Protein AF-A0A6N7MFM4-F1 (afdb_monomer_lite)

Secondary structure (DSSP, 8-state):
-----HHHHHHHHHHHSGGGHHHHHHHHHS-SS-HHHHHHHTHHHHHHHHHHHHHTTHHHHHHHHHHHHHHHHHIIIIIHHHHHHHHHHTHHHHHHHHHHHHHHHHHPPPPPPPSTT-GGGHHHHHHHHHHHHHHHH-

Radius of gyration: 25.9 Å; chains: 1; bounding box: 67×37×61 Å

Foldseek 3Di:
DDDDDPVVVVVVCVVCVVVCVVVVVCCVVPPPDDPVVVVVVCVVVVVVVVVVCVVVVVPVVVCVVCDDVNVVVCCVVPVVVVPVVVVVVCPVVVCVVCVLLVVLVVPDDFPDDDPPPPPCNVSRVVSSCVSVVVSVPD

Sequence (138 aa):
MIVKSAAKIAAKWARVTPERITDYEEGVRNPSKDWEKETAEAEGRYEAGIKLAMLRKAFGKGVRSVGTAKQKAASIIKGIPRWPEGVRGAEADMRAGMEPVVSVLESLTLPERFPTGDPRNIKRVEAIQQALHKMKTG

Structure (mmCIF, N/CA/C/O backbone):
data_AF-A0A6N7MFM4-F1
#
_entry.id   AF-A0A6N7MFM4-F1
#
loop_
_atom_site.group_PDB
_atom_site.id
_atom_site.type_symbol
_atom_site.label_atom_id
_atom_site.label_alt_id
_atom_site.label_comp_id
_atom_site.label_asym_id
_atom_site.label_entity_id
_atom_site.label_seq_id
_atom_site.pdbx_PDB_ins_code
_atom_site.Cartn_x
_atom_site.Cartn_y
_atom_site.Cartn_z
_atom_site.occupancy
_atom_site.B_iso_or_equiv
_atom_site.auth_seq_id
_atom_site.auth_comp_id
_atom_site.auth_asym_id
_atom_site.auth_atom_id
_atom_site.pdbx_PDB_model_num
ATOM 1 N N . MET A 1 1 ? 28.273 2.791 -34.167 1.00 65.06 1 MET A N 1
ATOM 2 C CA . MET A 1 1 ? 27.272 1.881 -33.564 1.00 65.06 1 MET A CA 1
ATOM 3 C C . MET A 1 1 ? 25.895 2.256 -34.095 1.00 65.06 1 MET A C 1
ATOM 5 O O . MET A 1 1 ? 25.485 3.392 -33.902 1.00 65.06 1 MET A O 1
ATOM 9 N N . ILE A 1 2 ? 25.209 1.355 -34.803 1.00 78.12 2 ILE A N 1
ATOM 10 C CA . ILE A 1 2 ? 23.859 1.610 -35.336 1.00 78.12 2 ILE A CA 1
ATOM 11 C C . ILE A 1 2 ? 22.842 1.092 -34.315 1.00 78.12 2 ILE A C 1
ATOM 13 O O . ILE A 1 2 ? 22.802 -0.104 -34.039 1.00 78.12 2 ILE A O 1
ATOM 17 N N . VAL A 1 3 ? 22.026 1.983 -33.749 1.00 86.88 3 VAL A N 1
ATOM 18 C CA . VAL A 1 3 ? 20.984 1.645 -32.765 1.00 86.88 3 VAL A CA 1
ATOM 19 C C . VAL A 1 3 ? 19.614 1.933 -33.375 1.00 86.88 3 VAL A C 1
ATOM 21 O O . VAL A 1 3 ? 19.417 2.950 -34.038 1.00 86.88 3 VAL A O 1
ATOM 24 N N . LYS A 1 4 ? 18.653 1.023 -33.179 1.00 91.19 4 LYS A N 1
ATOM 25 C CA . LYS A 1 4 ? 17.265 1.224 -33.627 1.00 91.19 4 LYS A CA 1
ATOM 26 C C . LYS A 1 4 ? 16.647 2.431 -32.911 1.00 91.19 4 LYS A C 1
ATOM 28 O O . LYS A 1 4 ? 16.993 2.720 -31.771 1.00 91.19 4 LYS A O 1
ATOM 33 N N . SER A 1 5 ? 15.683 3.098 -33.549 1.00 95.75 5 SER A N 1
ATOM 34 C CA . SER A 1 5 ? 14.961 4.197 -32.899 1.00 95.75 5 SER A CA 1
ATOM 35 C C . SER A 1 5 ? 14.200 3.719 -31.658 1.00 95.75 5 SER A C 1
ATOM 37 O O . SER A 1 5 ? 13.735 2.575 -31.602 1.00 95.75 5 SER A O 1
ATOM 39 N N . ALA A 1 6 ? 14.005 4.620 -30.693 1.00 95.50 6 ALA A N 1
ATOM 40 C CA . ALA A 1 6 ? 13.230 4.345 -29.483 1.00 95.50 6 ALA A CA 1
ATOM 41 C C . ALA A 1 6 ? 11.823 3.808 -29.805 1.00 95.50 6 ALA A C 1
ATOM 43 O O . ALA A 1 6 ? 11.375 2.850 -29.183 1.00 95.50 6 ALA A O 1
ATOM 44 N N . ALA A 1 7 ? 11.169 4.345 -30.842 1.00 95.94 7 ALA A N 1
ATOM 45 C CA . ALA A 1 7 ? 9.867 3.866 -31.306 1.00 95.94 7 ALA A CA 1
ATOM 46 C C . ALA A 1 7 ? 9.908 2.399 -31.775 1.00 95.94 7 ALA A C 1
ATOM 48 O O . ALA A 1 7 ? 9.051 1.605 -31.393 1.00 95.94 7 ALA A O 1
ATOM 49 N N . LYS A 1 8 ? 10.933 2.002 -32.549 1.00 96.31 8 LYS A N 1
ATOM 50 C CA . LYS A 1 8 ? 11.097 0.607 -32.999 1.00 96.31 8 LYS A CA 1
ATOM 51 C C . LYS A 1 8 ? 11.396 -0.341 -31.834 1.00 96.31 8 LYS A C 1
ATOM 53 O O . LYS A 1 8 ? 10.943 -1.484 -31.850 1.00 96.31 8 LYS A O 1
ATOM 58 N N . ILE A 1 9 ? 12.147 0.119 -30.834 1.00 96.50 9 ILE A N 1
ATOM 59 C CA . ILE A 1 9 ? 12.424 -0.653 -29.615 1.00 96.50 9 ILE A CA 1
ATOM 60 C C . ILE A 1 9 ? 11.137 -0.834 -28.798 1.00 96.50 9 ILE A C 1
ATOM 62 O O . ILE A 1 9 ? 10.803 -1.965 -28.450 1.00 96.50 9 ILE A O 1
ATOM 66 N N . ALA A 1 10 ? 10.381 0.244 -28.569 1.00 95.81 10 ALA A N 1
ATOM 67 C CA . ALA A 1 10 ? 9.122 0.216 -27.828 1.00 95.81 10 ALA A CA 1
ATOM 68 C C . ALA A 1 10 ? 8.072 -0.683 -28.497 1.00 95.81 10 ALA A C 1
ATOM 70 O O . ALA A 1 10 ? 7.449 -1.495 -27.820 1.00 95.81 10 ALA A O 1
ATOM 71 N N . ALA A 1 11 ? 7.927 -0.604 -29.826 1.00 96.19 11 ALA A N 1
ATOM 72 C CA . ALA A 1 11 ? 7.001 -1.451 -30.578 1.00 96.19 11 ALA A CA 1
ATOM 73 C C . ALA A 1 11 ? 7.358 -2.942 -30.473 1.00 96.19 11 ALA A C 1
ATOM 75 O O . ALA A 1 11 ? 6.478 -3.779 -30.280 1.00 96.19 11 ALA A O 1
ATOM 76 N N . LYS A 1 12 ? 8.654 -3.289 -30.556 1.00 95.88 12 LYS A N 1
ATOM 77 C CA . LYS A 1 12 ? 9.100 -4.673 -30.335 1.00 95.88 12 LYS A CA 1
ATOM 78 C C . LYS A 1 12 ? 8.773 -5.122 -28.912 1.00 95.88 12 LYS A C 1
ATOM 80 O O . LYS A 1 12 ? 8.205 -6.194 -28.753 1.00 95.88 12 LYS A O 1
ATOM 85 N N . TRP A 1 13 ? 9.133 -4.324 -27.907 1.00 95.50 13 TRP A N 1
ATOM 86 C CA . TRP A 1 13 ? 8.915 -4.646 -26.49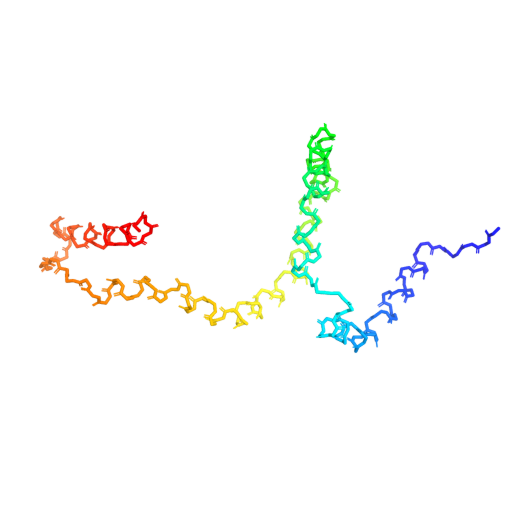5 1.00 95.50 13 TRP A CA 1
ATOM 87 C C . TRP A 1 13 ? 7.431 -4.874 -26.181 1.00 95.50 13 TRP A C 1
ATOM 89 O O . TRP A 1 13 ? 7.074 -5.926 -25.661 1.00 95.50 13 TRP A O 1
ATOM 99 N N . ALA A 1 14 ? 6.561 -3.952 -26.602 1.00 95.12 14 ALA A N 1
ATOM 100 C CA . ALA A 1 14 ? 5.121 -4.053 -26.378 1.00 95.12 14 ALA A CA 1
ATOM 101 C C . ALA A 1 14 ? 4.502 -5.313 -27.004 1.00 95.12 14 ALA A C 1
ATOM 103 O O . ALA A 1 14 ? 3.555 -5.858 -26.448 1.00 95.12 14 ALA A O 1
ATOM 104 N N . ARG A 1 15 ? 5.045 -5.788 -28.135 1.00 96.31 15 ARG A N 1
ATOM 105 C CA . ARG A 1 15 ? 4.576 -7.011 -28.794 1.00 96.31 15 ARG A CA 1
ATOM 106 C C . ARG A 1 15 ? 5.038 -8.286 -28.087 1.00 96.31 15 ARG A C 1
ATOM 108 O O . ARG A 1 15 ? 4.236 -9.186 -27.918 1.00 96.31 15 ARG A O 1
ATOM 115 N N . VAL A 1 16 ? 6.310 -8.369 -27.689 1.00 96.19 16 VAL A N 1
ATOM 116 C CA . VAL A 1 16 ? 6.914 -9.646 -27.246 1.00 96.19 16 VAL A CA 1
ATOM 117 C C . VAL A 1 16 ? 6.901 -9.868 -25.733 1.00 96.19 16 VAL A C 1
ATOM 119 O O . VAL A 1 16 ? 7.125 -10.986 -25.285 1.00 96.19 16 VAL A O 1
ATOM 122 N N . THR A 1 17 ? 6.731 -8.825 -24.918 1.00 94.94 17 THR A N 1
ATOM 123 C CA . THR A 1 17 ? 6.741 -8.972 -23.452 1.00 94.94 17 THR A CA 1
ATOM 124 C C . THR A 1 17 ? 5.476 -9.638 -22.897 1.00 94.94 17 THR A C 1
ATOM 126 O O . THR A 1 17 ? 5.629 -10.469 -22.006 1.00 94.94 17 THR A O 1
ATOM 129 N N . PRO A 1 18 ? 4.256 -9.365 -23.403 1.00 94.75 18 PRO A N 1
ATOM 130 C CA . PRO A 1 18 ? 3.054 -10.063 -22.938 1.00 94.75 18 PRO A CA 1
ATOM 131 C C . PRO A 1 18 ? 3.089 -11.583 -23.156 1.00 94.75 18 PRO A C 1
ATOM 133 O O . PRO A 1 18 ? 2.539 -12.323 -22.351 1.00 94.75 18 PRO A O 1
ATOM 136 N N . GLU A 1 19 ? 3.785 -12.053 -24.197 1.00 95.94 19 GLU A N 1
ATOM 137 C CA . GLU A 1 19 ? 3.968 -13.485 -24.497 1.00 95.94 19 GLU A CA 1
ATOM 138 C C . GLU A 1 19 ? 4.773 -14.229 -23.409 1.00 95.94 19 GLU A C 1
ATOM 140 O O . GLU A 1 19 ? 4.798 -15.454 -23.390 1.00 95.94 19 GLU A O 1
ATOM 145 N N . ARG A 1 20 ? 5.410 -13.504 -22.479 1.00 95.94 20 ARG A N 1
ATOM 146 C CA . ARG A 1 20 ? 6.241 -14.046 -21.389 1.00 95.94 20 ARG A CA 1
ATOM 147 C C . ARG A 1 20 ? 5.512 -14.094 -20.046 1.00 95.94 20 ARG A C 1
ATOM 149 O O . ARG A 1 20 ? 6.141 -14.000 -18.995 1.00 95.94 20 ARG A O 1
ATOM 156 N N . ILE A 1 21 ? 4.181 -14.172 -20.064 1.00 95.50 21 ILE A N 1
ATOM 157 C CA . ILE A 1 21 ? 3.378 -14.176 -18.834 1.00 95.50 21 ILE A CA 1
ATOM 158 C C . ILE A 1 21 ? 3.727 -15.357 -17.918 1.00 95.50 21 ILE A C 1
ATOM 160 O O . ILE A 1 21 ? 3.759 -15.184 -16.706 1.00 95.50 21 ILE A O 1
ATOM 164 N N . THR A 1 22 ? 4.078 -16.513 -18.490 1.00 96.12 22 THR A N 1
ATOM 165 C CA . THR A 1 22 ? 4.515 -17.694 -17.735 1.00 96.12 22 THR A CA 1
ATOM 166 C C . THR A 1 22 ? 5.819 -17.440 -16.981 1.00 96.12 22 THR A C 1
ATOM 168 O O . THR A 1 22 ? 5.887 -17.726 -15.792 1.00 96.12 22 THR A O 1
ATOM 171 N N . ASP A 1 23 ? 6.821 -16.824 -17.621 1.00 95.88 23 ASP A N 1
ATOM 172 C CA . ASP A 1 23 ? 8.082 -16.462 -16.951 1.00 95.88 23 ASP A CA 1
ATOM 173 C C . ASP A 1 23 ? 7.844 -15.450 -15.818 1.00 95.88 23 ASP A C 1
ATOM 175 O O . ASP A 1 23 ? 8.481 -15.508 -14.766 1.00 95.88 23 ASP A O 1
ATOM 179 N N . TYR A 1 24 ? 6.926 -14.500 -16.036 1.00 94.69 24 TYR A N 1
ATOM 180 C CA . TYR A 1 24 ? 6.533 -13.530 -15.016 1.00 94.69 24 TYR A CA 1
ATOM 181 C C . TYR A 1 24 ? 5.867 -14.211 -13.815 1.00 94.69 24 TYR A C 1
ATOM 183 O O . TYR A 1 24 ? 6.240 -13.928 -12.679 1.00 94.69 24 TYR A O 1
ATOM 191 N N . GLU A 1 25 ? 4.903 -15.101 -14.058 1.00 96.06 25 GLU A N 1
ATOM 192 C CA . GLU A 1 25 ? 4.211 -15.838 -13.002 1.00 96.06 25 GLU A CA 1
ATOM 193 C C . GLU A 1 25 ? 5.178 -16.723 -12.208 1.00 96.06 25 GLU A C 1
ATOM 195 O O . GLU A 1 25 ? 5.163 -16.679 -10.978 1.00 96.06 25 GLU A O 1
ATOM 200 N N . GLU A 1 26 ? 6.059 -17.455 -12.892 1.00 96.12 26 GLU A N 1
ATOM 201 C CA . GLU A 1 26 ? 7.069 -18.308 -12.262 1.00 96.12 26 GLU A CA 1
ATOM 202 C C . GLU A 1 26 ? 7.991 -17.498 -11.344 1.00 96.12 26 GLU A C 1
ATOM 204 O O . GLU A 1 26 ? 8.196 -17.860 -10.187 1.00 96.12 26 GLU A O 1
ATOM 209 N N . GLY A 1 27 ? 8.480 -16.345 -11.809 1.00 94.50 27 GLY A N 1
ATOM 210 C CA . GLY A 1 27 ? 9.330 -15.472 -10.999 1.00 94.50 27 GLY A CA 1
ATOM 211 C C . GLY A 1 27 ? 8.625 -14.860 -9.781 1.00 94.50 27 GLY A C 1
ATOM 212 O O . GLY A 1 27 ? 9.287 -14.556 -8.791 1.00 94.50 27 GLY A O 1
ATOM 213 N N . VAL A 1 28 ? 7.301 -14.672 -9.836 1.00 95.38 28 VAL A N 1
ATOM 214 C CA . VAL A 1 28 ? 6.501 -14.192 -8.695 1.00 95.38 28 VAL A CA 1
ATOM 215 C C . VAL A 1 28 ? 6.227 -15.317 -7.697 1.00 95.38 28 VAL A C 1
ATOM 217 O O . VAL A 1 28 ? 6.290 -15.080 -6.494 1.00 95.38 28 VAL A O 1
ATOM 220 N N . ARG A 1 29 ? 5.919 -16.528 -8.176 1.00 95.38 29 ARG A N 1
ATOM 221 C CA . ARG A 1 29 ? 5.613 -17.683 -7.318 1.00 95.38 29 ARG A CA 1
ATOM 222 C C . ARG A 1 29 ? 6.859 -18.273 -6.660 1.00 95.38 29 ARG A C 1
ATOM 224 O O . ARG A 1 29 ? 6.780 -18.694 -5.512 1.00 95.38 29 ARG A O 1
ATOM 231 N N . ASN A 1 30 ? 7.985 -18.275 -7.371 1.00 95.25 30 ASN A N 1
ATOM 232 C CA . ASN A 1 30 ? 9.241 -18.893 -6.951 1.00 95.25 30 ASN A CA 1
ATOM 233 C C . ASN A 1 30 ? 10.392 -17.872 -7.007 1.00 95.25 30 ASN A C 1
ATOM 235 O O . ASN A 1 30 ? 11.318 -18.012 -7.815 1.00 95.25 30 ASN A O 1
ATOM 239 N N . PRO A 1 31 ? 10.349 -16.803 -6.189 1.00 94.62 31 PRO A N 1
ATOM 240 C CA . PRO A 1 31 ? 11.361 -15.764 -6.256 1.00 94.62 31 PRO A CA 1
ATOM 241 C C . PRO A 1 31 ? 12.717 -16.300 -5.773 1.00 94.62 31 PRO A C 1
ATOM 243 O O . PRO A 1 31 ? 12.813 -17.007 -4.772 1.00 94.62 31 PRO A O 1
ATOM 246 N N . SER A 1 32 ? 13.800 -15.925 -6.459 1.00 95.06 32 SER A N 1
ATOM 247 C CA . SER A 1 32 ? 15.166 -16.335 -6.085 1.00 95.06 32 SER A CA 1
ATOM 248 C C . SER A 1 32 ? 15.650 -15.729 -4.765 1.00 95.06 32 SER A C 1
ATOM 250 O O . SER A 1 32 ? 16.634 -16.192 -4.187 1.00 95.06 32 SER A O 1
ATOM 252 N N . LYS A 1 33 ? 14.971 -14.678 -4.304 1.00 95.62 33 LYS A N 1
ATOM 253 C CA . LYS A 1 33 ? 15.185 -14.018 -3.024 1.00 95.62 33 LYS A CA 1
ATOM 254 C C . LYS A 1 33 ? 13.840 -13.691 -2.399 1.00 95.62 33 LYS A C 1
ATOM 256 O O . LYS A 1 33 ? 12.939 -13.234 -3.099 1.00 95.62 33 LYS A O 1
ATOM 261 N N . ASP A 1 34 ? 13.738 -13.878 -1.092 1.00 94.94 34 ASP A N 1
ATOM 262 C CA . ASP A 1 34 ? 12.537 -13.514 -0.353 1.00 94.94 34 ASP A CA 1
ATOM 263 C C . ASP A 1 34 ? 12.320 -11.993 -0.376 1.00 94.94 34 ASP A C 1
ATOM 265 O O . ASP A 1 34 ? 13.230 -11.213 -0.085 1.00 94.94 34 ASP A O 1
ATOM 269 N N . TRP A 1 35 ? 11.116 -11.568 -0.760 1.00 95.00 35 TRP A N 1
ATOM 270 C CA . TRP A 1 35 ? 10.818 -10.148 -0.925 1.00 95.00 35 TRP A CA 1
ATOM 271 C C . TRP A 1 35 ? 10.801 -9.404 0.412 1.00 95.00 35 TRP A C 1
ATOM 273 O O . TRP A 1 35 ? 11.345 -8.300 0.488 1.00 95.00 35 TRP A O 1
ATOM 283 N N . GLU A 1 36 ? 10.191 -9.985 1.446 1.00 96.38 36 GLU A N 1
ATOM 284 C CA . GLU A 1 36 ? 10.030 -9.340 2.750 1.00 96.38 36 GLU A CA 1
ATOM 285 C C . GLU A 1 36 ? 11.396 -9.086 3.389 1.00 96.38 36 GLU A C 1
ATOM 287 O O . GLU A 1 36 ? 11.731 -7.944 3.712 1.00 96.38 36 GLU A O 1
ATOM 292 N N . LYS A 1 37 ? 12.227 -10.128 3.466 1.00 97.62 37 LYS A N 1
ATOM 293 C CA . LYS A 1 37 ? 13.580 -10.070 4.014 1.00 97.62 37 LYS A CA 1
ATOM 294 C C . LYS A 1 37 ? 1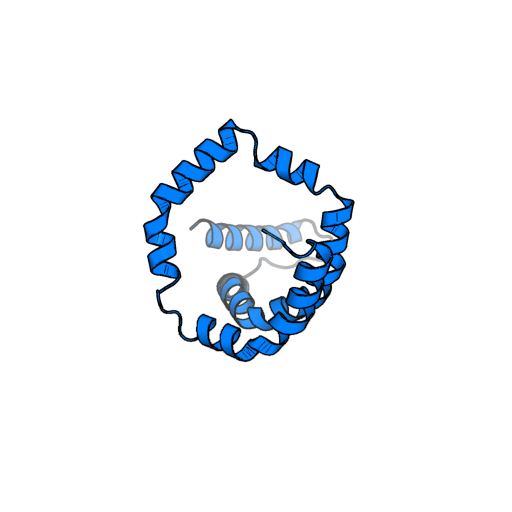4.445 -9.032 3.307 1.00 97.62 37 LYS A C 1
ATOM 296 O O . LYS A 1 37 ? 15.006 -8.154 3.957 1.00 97.62 37 LYS A O 1
ATOM 301 N N . GLU A 1 38 ? 14.563 -9.105 1.981 1.00 97.44 38 GLU A N 1
ATOM 302 C CA . GLU A 1 38 ? 15.444 -8.195 1.234 1.00 97.44 38 GLU A CA 1
ATOM 303 C C . GLU A 1 38 ? 14.951 -6.743 1.303 1.00 97.44 38 GLU A C 1
ATOM 305 O O . GLU A 1 38 ? 15.760 -5.809 1.306 1.00 97.44 38 GLU A O 1
ATOM 310 N N . THR A 1 39 ? 13.629 -6.539 1.358 1.00 96.62 39 THR A N 1
ATOM 311 C CA . THR A 1 39 ? 13.029 -5.206 1.507 1.00 96.62 39 THR A CA 1
ATOM 312 C C . THR A 1 39 ? 13.306 -4.636 2.895 1.00 96.62 39 THR A C 1
ATOM 314 O O . THR A 1 39 ? 13.723 -3.481 2.992 1.00 96.62 39 THR A O 1
ATOM 317 N N . ALA A 1 40 ? 13.153 -5.440 3.950 1.00 97.69 40 ALA A N 1
ATOM 318 C CA . ALA A 1 40 ? 13.471 -5.047 5.320 1.00 97.69 40 ALA A CA 1
ATOM 319 C C . ALA A 1 40 ? 14.966 -4.712 5.480 1.00 97.69 40 ALA A C 1
ATOM 321 O O . ALA A 1 40 ? 15.323 -3.645 5.974 1.00 97.69 40 ALA A O 1
ATOM 322 N N . GLU A 1 41 ? 15.863 -5.549 4.953 1.00 97.88 41 GLU A N 1
ATOM 323 C CA . GLU A 1 41 ? 17.313 -5.295 4.962 1.00 97.88 41 GLU A CA 1
ATOM 324 C C . GLU A 1 41 ? 17.715 -4.028 4.177 1.00 97.88 41 GLU A C 1
ATOM 326 O O . GLU A 1 41 ? 18.806 -3.477 4.362 1.00 97.88 41 GLU A O 1
ATOM 331 N N . ALA A 1 42 ? 16.857 -3.543 3.275 1.00 97.38 42 ALA A N 1
ATOM 332 C CA . ALA A 1 42 ? 17.103 -2.336 2.497 1.00 97.38 42 ALA A CA 1
ATOM 333 C C . ALA A 1 42 ? 16.710 -1.031 3.212 1.00 97.38 42 ALA A C 1
ATOM 335 O O . ALA A 1 42 ? 16.962 0.036 2.641 1.00 97.38 42 ALA A O 1
ATOM 336 N N . GLU A 1 43 ? 16.154 -1.079 4.426 1.00 98.06 43 GLU A N 1
ATOM 337 C CA . GLU A 1 43 ? 15.607 0.085 5.138 1.00 98.06 43 GLU A CA 1
ATOM 338 C C . GLU A 1 43 ? 16.593 1.263 5.210 1.00 98.06 43 GLU A C 1
ATOM 340 O O . GLU A 1 43 ? 16.286 2.365 4.751 1.00 98.06 43 GLU A O 1
ATOM 345 N N . GLY A 1 44 ? 17.840 1.026 5.633 1.00 97.94 44 GLY A N 1
ATOM 346 C CA . GLY A 1 44 ? 18.849 2.091 5.709 1.00 97.94 44 GLY A CA 1
ATOM 347 C C . GLY A 1 44 ? 19.163 2.749 4.353 1.00 97.94 44 GLY A C 1
ATOM 348 O O . GLY A 1 44 ? 19.367 3.964 4.263 1.00 97.94 44 GLY A O 1
ATOM 349 N N . ARG A 1 45 ? 19.153 1.972 3.258 1.00 97.75 45 ARG A N 1
ATOM 350 C CA . ARG A 1 45 ? 19.350 2.506 1.895 1.00 97.75 45 ARG A CA 1
ATOM 351 C C . ARG A 1 45 ? 18.128 3.295 1.425 1.00 97.75 45 ARG A C 1
ATOM 353 O O . ARG A 1 45 ? 18.284 4.323 0.762 1.00 97.75 45 ARG A O 1
ATOM 360 N N . TYR A 1 46 ? 16.929 2.830 1.773 1.00 97.38 46 TYR A N 1
ATOM 361 C CA . TYR A 1 46 ? 15.679 3.529 1.499 1.00 97.38 46 TYR A CA 1
ATOM 362 C C . TYR A 1 46 ? 15.656 4.901 2.186 1.00 97.38 46 TYR A C 1
ATOM 364 O O . TYR A 1 46 ? 15.457 5.918 1.514 1.00 97.38 46 TYR A O 1
ATOM 372 N N . GLU A 1 47 ? 15.967 4.963 3.482 1.00 98.12 47 GLU A N 1
ATOM 373 C CA . GLU A 1 47 ? 16.009 6.217 4.240 1.00 98.12 47 GLU A CA 1
ATOM 374 C C . GLU A 1 47 ? 16.979 7.242 3.644 1.00 98.12 47 GLU A C 1
ATOM 376 O O . GLU A 1 47 ? 16.630 8.413 3.451 1.00 98.12 47 GLU A O 1
ATOM 381 N N . ALA A 1 48 ? 18.204 6.811 3.330 1.00 97.88 48 ALA A N 1
ATOM 382 C CA . ALA A 1 48 ? 19.208 7.672 2.714 1.00 97.88 48 ALA A CA 1
ATOM 383 C C . ALA A 1 48 ? 18.712 8.234 1.370 1.00 97.88 48 ALA A C 1
ATOM 385 O O . ALA A 1 48 ? 18.831 9.436 1.103 1.00 97.88 48 ALA A O 1
ATOM 386 N N . GLY A 1 49 ? 18.089 7.388 0.544 1.00 97.88 49 GLY A N 1
ATOM 387 C CA . GLY A 1 49 ? 17.498 7.788 -0.732 1.00 97.88 49 GLY A CA 1
ATOM 388 C C . GLY A 1 49 ? 16.375 8.818 -0.580 1.00 97.88 49 GLY A C 1
ATOM 389 O O . GLY A 1 49 ? 16.340 9.805 -1.325 1.00 97.88 49 GLY A O 1
ATOM 390 N N . ILE A 1 50 ? 15.488 8.642 0.405 1.00 97.44 50 ILE A N 1
ATOM 391 C CA . ILE A 1 50 ? 14.400 9.588 0.690 1.00 97.44 50 ILE A CA 1
ATOM 392 C C . ILE A 1 50 ? 14.950 10.947 1.133 1.00 97.44 50 ILE A C 1
ATOM 394 O O . ILE A 1 50 ? 14.525 11.970 0.586 1.00 97.44 50 ILE A O 1
ATOM 398 N N . LYS A 1 51 ? 15.947 10.983 2.028 1.00 98.00 51 LYS A N 1
ATOM 399 C CA . LYS A 1 51 ? 16.601 12.237 2.456 1.00 98.00 51 LYS A CA 1
ATOM 400 C C . LYS A 1 51 ? 17.134 13.021 1.251 1.00 98.00 51 LYS A C 1
ATOM 402 O O . LYS A 1 51 ? 16.824 14.203 1.083 1.00 98.00 51 LYS A O 1
ATOM 407 N N . LEU A 1 52 ? 17.845 12.354 0.342 1.00 97.94 52 LEU A N 1
ATOM 408 C CA . LEU A 1 52 ? 18.350 12.977 -0.889 1.00 97.94 52 LEU A CA 1
ATOM 409 C C . LEU A 1 52 ? 17.219 13.450 -1.819 1.00 97.94 52 LEU A C 1
ATOM 411 O O . LEU A 1 52 ? 17.296 14.534 -2.408 1.00 97.94 52 LEU A O 1
ATOM 415 N N . ALA A 1 53 ? 16.147 12.665 -1.955 1.00 97.75 53 ALA A N 1
ATOM 416 C CA . ALA A 1 53 ? 14.988 13.024 -2.766 1.00 97.75 53 ALA A CA 1
ATOM 417 C C . ALA A 1 53 ? 14.269 14.276 -2.237 1.00 97.75 53 ALA A C 1
ATOM 419 O O . ALA A 1 53 ? 13.861 15.132 -3.035 1.00 97.75 53 ALA A O 1
ATOM 420 N N . MET A 1 54 ? 14.155 14.407 -0.913 1.00 97.25 54 MET A N 1
ATOM 421 C CA . MET A 1 54 ? 13.588 15.579 -0.246 1.00 97.25 54 MET A CA 1
ATOM 422 C C . MET A 1 54 ? 14.419 16.833 -0.520 1.00 97.25 54 MET A C 1
ATOM 424 O O . MET A 1 54 ? 13.852 17.845 -0.944 1.00 97.25 54 MET A O 1
ATOM 428 N N . LEU A 1 55 ? 15.746 16.753 -0.360 1.00 97.56 55 LEU A N 1
ATOM 429 C CA . LEU A 1 55 ? 16.663 17.874 -0.605 1.00 97.56 55 LEU A CA 1
ATOM 430 C C . LEU A 1 55 ? 16.504 18.435 -2.023 1.00 97.56 55 LEU A C 1
ATOM 432 O O . LEU A 1 55 ? 16.353 19.640 -2.212 1.00 97.56 55 LEU A O 1
ATOM 436 N N . ARG A 1 56 ? 16.428 17.562 -3.034 1.00 97.62 56 ARG A N 1
ATOM 437 C CA . ARG A 1 56 ? 16.274 17.987 -4.438 1.00 97.62 56 ARG A CA 1
ATOM 438 C C . ARG A 1 56 ? 14.830 18.277 -4.869 1.00 97.62 56 ARG A C 1
ATOM 440 O O . ARG A 1 56 ? 14.599 18.535 -6.059 1.00 97.62 56 ARG A O 1
ATOM 447 N N . LYS A 1 57 ? 13.863 18.217 -3.943 1.00 97.75 57 LYS A N 1
ATOM 448 C CA . LYS A 1 57 ? 12.414 18.376 -4.185 1.00 97.75 57 LYS A CA 1
ATOM 449 C C . LYS A 1 57 ? 11.888 17.444 -5.288 1.00 97.75 57 LYS A C 1
ATOM 451 O O . LYS A 1 57 ? 11.089 17.853 -6.134 1.00 97.75 57 LYS A O 1
ATOM 456 N N . ALA A 1 58 ? 12.354 16.193 -5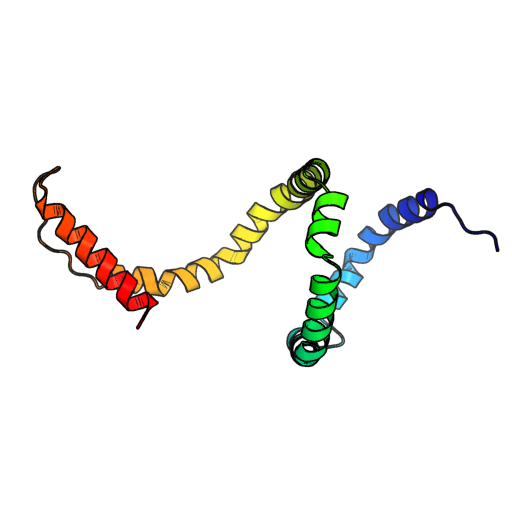.294 1.00 97.75 58 ALA A N 1
ATOM 457 C CA . ALA A 1 58 ? 12.071 15.227 -6.357 1.00 97.75 58 ALA A CA 1
ATOM 458 C C . ALA A 1 58 ? 10.569 14.958 -6.532 1.00 97.75 58 ALA A C 1
ATOM 460 O O . ALA A 1 58 ? 10.087 14.949 -7.661 1.00 97.75 58 ALA A O 1
ATOM 461 N N . PHE A 1 59 ? 9.828 14.816 -5.426 1.00 96.44 59 PHE A N 1
ATOM 462 C CA . PHE A 1 59 ? 8.390 14.533 -5.449 1.00 96.44 59 PHE A CA 1
ATOM 463 C C . PHE A 1 59 ? 7.606 15.589 -6.241 1.00 96.44 59 PHE A C 1
ATOM 465 O O . PHE A 1 59 ? 6.985 15.276 -7.254 1.00 96.44 59 PHE A O 1
ATOM 472 N N . GLY A 1 60 ? 7.706 16.863 -5.846 1.00 97.50 60 GLY A N 1
ATOM 473 C CA . GLY A 1 60 ? 6.978 17.944 -6.516 1.00 97.50 60 GLY A CA 1
ATOM 474 C C . GLY A 1 60 ? 7.385 18.125 -7.982 1.00 97.50 60 GLY A C 1
ATOM 475 O O . GLY A 1 60 ? 6.538 18.421 -8.823 1.00 97.50 60 GLY A O 1
ATOM 476 N N . LYS A 1 61 ? 8.667 17.910 -8.313 1.00 98.00 61 LYS A N 1
ATOM 477 C CA . LYS A 1 61 ? 9.146 17.920 -9.706 1.00 98.00 61 LYS A CA 1
ATOM 478 C C . LYS A 1 61 ? 8.518 16.786 -10.523 1.00 98.00 61 LYS A C 1
ATOM 480 O O . LYS A 1 61 ? 8.040 17.040 -11.625 1.00 98.00 61 LYS A O 1
ATOM 485 N N . GLY A 1 62 ? 8.463 15.572 -9.974 1.00 97.06 62 GLY A N 1
ATOM 486 C CA . GLY A 1 62 ? 7.822 14.420 -10.610 1.00 97.06 62 GLY A CA 1
ATOM 487 C C . GLY A 1 62 ? 6.325 14.631 -10.840 1.00 97.06 62 GLY A C 1
ATOM 488 O O . GLY A 1 62 ? 5.847 14.426 -11.954 1.00 97.06 62 GLY A O 1
ATOM 489 N N . VAL A 1 63 ? 5.602 15.134 -9.832 1.00 97.62 63 VAL A N 1
ATOM 490 C CA . VAL A 1 63 ? 4.167 15.457 -9.948 1.00 97.62 63 VAL A CA 1
ATOM 491 C C . VAL A 1 63 ? 3.920 16.448 -11.083 1.00 97.62 63 VAL A C 1
ATOM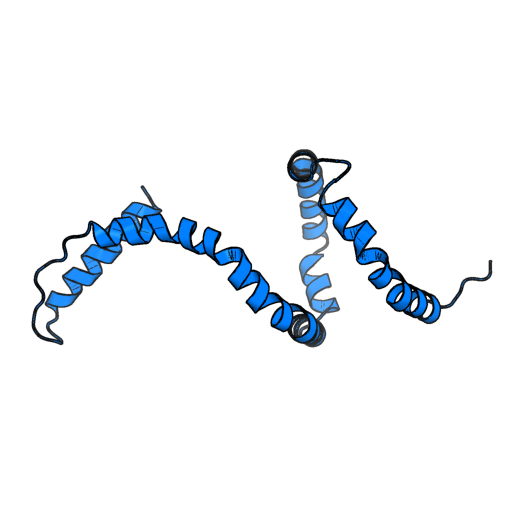 493 O O . VAL A 1 63 ? 3.070 16.202 -11.936 1.00 97.62 63 VAL A O 1
ATOM 496 N N . ARG A 1 64 ? 4.697 17.537 -11.148 1.00 97.88 64 ARG A N 1
ATOM 497 C CA . ARG A 1 64 ? 4.573 18.536 -12.222 1.00 97.88 64 ARG A CA 1
ATOM 498 C C . ARG A 1 64 ? 4.953 17.988 -13.596 1.00 97.88 64 ARG A C 1
ATOM 500 O O . ARG A 1 64 ? 4.329 18.364 -14.578 1.00 97.88 64 ARG A O 1
ATOM 507 N N . SER A 1 65 ? 5.937 17.092 -13.668 1.00 97.00 65 SER A N 1
ATOM 508 C CA . SER A 1 65 ? 6.348 16.458 -14.926 1.00 97.00 65 SER A CA 1
ATOM 509 C C . SER A 1 65 ? 5.274 15.531 -15.503 1.00 97.00 65 SER A C 1
ATOM 511 O O . SER A 1 65 ? 5.139 15.433 -16.720 1.00 97.00 65 SER A O 1
ATOM 513 N N . VAL A 1 66 ? 4.513 14.846 -14.646 1.00 97.06 66 VAL A N 1
ATOM 514 C CA . VAL A 1 66 ? 3.412 13.973 -15.074 1.00 97.06 66 VAL A CA 1
ATOM 515 C C . VAL A 1 66 ? 2.157 14.794 -15.369 1.00 97.06 66 VAL A C 1
ATOM 517 O O . VAL A 1 66 ? 1.557 14.633 -16.431 1.00 97.06 66 VAL A O 1
ATOM 520 N N . GLY A 1 67 ? 1.772 15.674 -14.443 1.00 97.75 67 GLY A N 1
ATOM 521 C CA . GLY A 1 67 ? 0.565 16.488 -14.534 1.00 97.75 67 GLY A CA 1
ATOM 522 C C . GLY A 1 67 ? -0.743 15.692 -14.424 1.00 97.75 67 GLY A C 1
ATOM 523 O O . GLY A 1 67 ? -0.791 14.461 -14.509 1.00 97.75 67 GLY A O 1
ATOM 524 N N . THR A 1 68 ? -1.844 16.421 -14.254 1.00 97.75 68 THR A N 1
ATOM 525 C CA . THR A 1 68 ? -3.180 15.843 -14.037 1.00 97.75 68 THR A CA 1
ATOM 526 C C . THR A 1 68 ? -3.657 14.995 -15.214 1.00 97.75 68 THR A C 1
ATOM 528 O O . THR A 1 68 ? -4.241 13.936 -15.010 1.00 97.75 68 THR A O 1
ATOM 531 N N . ALA A 1 69 ? -3.401 15.420 -16.455 1.00 97.50 69 ALA A N 1
ATOM 532 C CA . ALA A 1 69 ? -3.900 14.724 -17.642 1.00 97.50 69 ALA A CA 1
ATOM 533 C C . ALA A 1 69 ? -3.343 13.295 -17.755 1.00 97.50 69 ALA A C 1
ATOM 535 O O . ALA A 1 69 ? -4.098 12.339 -17.934 1.00 97.50 69 ALA A O 1
ATOM 536 N N . LYS A 1 70 ? -2.026 13.131 -17.579 1.00 96.75 70 LYS A N 1
ATOM 537 C CA . LYS A 1 70 ? -1.372 11.820 -17.652 1.00 96.75 70 LYS A CA 1
ATOM 538 C C . LYS A 1 70 ? -1.765 10.923 -16.478 1.00 96.75 70 LYS A C 1
ATOM 540 O O . LYS A 1 70 ? -1.966 9.726 -16.676 1.00 96.75 70 LYS A O 1
ATOM 545 N N . GLN A 1 71 ? -1.923 11.493 -15.280 1.00 96.88 71 GLN A N 1
ATOM 546 C CA . GLN A 1 71 ? -2.421 10.760 -14.113 1.00 96.88 71 GLN A CA 1
ATOM 547 C C . GLN A 1 71 ? -3.854 10.249 -14.338 1.00 96.88 71 GLN A C 1
ATOM 549 O O . GLN A 1 71 ? -4.118 9.068 -14.094 1.00 96.88 71 GLN A O 1
ATOM 554 N N . LYS A 1 72 ? -4.755 11.089 -14.866 1.00 97.25 72 LYS A N 1
ATOM 555 C CA . LYS A 1 72 ? -6.137 10.699 -15.186 1.00 97.25 72 LYS A CA 1
ATOM 556 C C . LYS A 1 72 ? -6.175 9.592 -16.233 1.00 97.25 72 LYS A C 1
ATOM 558 O O . LYS A 1 72 ? -6.808 8.567 -16.002 1.00 97.25 72 LYS A O 1
ATOM 563 N N . ALA A 1 73 ? -5.440 9.753 -17.334 1.00 97.44 73 ALA A N 1
ATOM 564 C CA . ALA A 1 73 ? -5.376 8.746 -18.390 1.00 97.44 73 ALA A CA 1
ATOM 565 C C . ALA A 1 73 ? -4.892 7.385 -17.858 1.00 97.44 73 ALA A C 1
ATOM 567 O O . ALA A 1 73 ? -5.515 6.360 -18.121 1.00 97.44 73 ALA A O 1
ATOM 568 N N . ALA A 1 74 ? -3.826 7.366 -17.049 1.00 94.88 74 ALA A N 1
ATOM 569 C CA . ALA A 1 74 ? -3.320 6.129 -16.455 1.00 94.88 74 ALA A CA 1
ATOM 570 C C . ALA A 1 74 ? -4.322 5.482 -15.484 1.00 94.88 74 ALA A C 1
ATOM 572 O O . ALA A 1 74 ? -4.458 4.259 -15.477 1.00 94.88 74 ALA A O 1
ATOM 573 N N . SER A 1 75 ? -5.030 6.289 -14.691 1.00 95.62 75 SER A N 1
ATOM 574 C CA . SER A 1 75 ? -6.024 5.803 -13.726 1.00 95.62 75 SER A CA 1
ATOM 575 C C . SER A 1 75 ? -7.251 5.212 -14.419 1.00 95.62 75 SER A C 1
ATOM 577 O O . SER A 1 75 ? -7.735 4.166 -14.004 1.00 95.62 75 SER A O 1
ATOM 579 N N . ILE A 1 76 ? -7.709 5.821 -15.515 1.00 96.81 76 ILE A N 1
ATOM 580 C CA . ILE A 1 76 ? -8.816 5.293 -16.323 1.00 96.81 76 ILE A CA 1
ATOM 581 C C . ILE A 1 76 ? -8.408 3.977 -16.990 1.00 96.81 76 ILE A C 1
ATOM 583 O O . ILE A 1 76 ? -9.123 2.988 -16.885 1.00 96.81 76 ILE A O 1
ATOM 587 N N . ILE A 1 77 ? -7.236 3.943 -17.630 1.00 96.44 77 ILE A N 1
ATOM 588 C CA . ILE A 1 77 ? -6.793 2.775 -18.406 1.00 96.44 77 ILE A CA 1
ATOM 589 C C . ILE A 1 77 ? -6.437 1.587 -17.505 1.00 96.44 77 ILE A C 1
ATOM 591 O O . ILE A 1 77 ? -6.719 0.446 -17.855 1.00 96.44 77 ILE A O 1
ATOM 595 N N . LYS A 1 78 ? -5.777 1.824 -16.365 1.00 95.25 78 LYS A N 1
ATOM 596 C CA . LYS A 1 78 ? -5.271 0.748 -15.494 1.00 95.25 78 LYS A CA 1
ATOM 597 C C . LYS A 1 78 ? -6.102 0.569 -14.234 1.00 95.25 78 LYS A C 1
ATOM 599 O O . LYS A 1 78 ? -6.336 -0.558 -13.825 1.00 95.25 78 LYS A O 1
ATOM 604 N N . GLY A 1 79 ? -6.484 1.669 -13.595 1.00 93.00 79 GLY A N 1
ATOM 605 C CA . GLY A 1 79 ? -7.134 1.657 -12.287 1.00 93.00 79 GLY A CA 1
ATOM 606 C C . GLY A 1 79 ? -8.554 1.115 -12.352 1.00 93.00 79 GLY A C 1
ATOM 607 O O . GLY A 1 79 ? -8.855 0.165 -11.640 1.00 93.00 79 GLY A O 1
ATOM 608 N N . ILE A 1 80 ? -9.396 1.661 -13.238 1.00 94.19 80 ILE A N 1
ATOM 609 C CA . ILE A 1 80 ? -10.809 1.252 -13.342 1.00 94.19 80 ILE A CA 1
ATOM 610 C C . ILE A 1 80 ? -10.954 -0.258 -13.606 1.00 94.19 80 ILE A C 1
ATOM 612 O O . ILE A 1 80 ? -11.724 -0.887 -12.886 1.00 94.19 80 ILE A O 1
ATOM 616 N N . PRO A 1 81 ? -10.200 -0.886 -14.534 1.00 95.31 81 PRO A N 1
ATOM 617 C CA . PRO A 1 81 ? -10.306 -2.333 -14.735 1.00 95.31 81 PRO A CA 1
ATOM 618 C C . PRO A 1 81 ? -9.777 -3.172 -13.563 1.00 95.31 81 PRO A C 1
ATOM 620 O O . PRO A 1 81 ? -10.303 -4.245 -13.296 1.00 95.31 81 PRO A O 1
ATOM 623 N N . ARG A 1 82 ? -8.731 -2.710 -12.861 1.00 95.94 82 ARG A N 1
ATOM 624 C CA . ARG A 1 82 ? -8.085 -3.475 -11.774 1.00 95.94 82 ARG A CA 1
ATOM 625 C C . ARG A 1 82 ? -8.805 -3.353 -10.435 1.00 95.94 82 ARG A C 1
ATOM 627 O O . ARG A 1 82 ? -8.668 -4.240 -9.600 1.00 95.94 82 ARG A O 1
ATOM 634 N N . TRP A 1 83 ? -9.532 -2.259 -10.214 1.00 96.00 83 TRP A N 1
ATOM 635 C CA . TRP A 1 83 ? -10.137 -1.957 -8.918 1.00 96.00 83 TRP A CA 1
ATOM 636 C C . TRP A 1 83 ? -11.184 -2.999 -8.482 1.00 96.00 83 TRP A C 1
ATOM 638 O O . TRP A 1 83 ? -11.034 -3.510 -7.375 1.00 96.00 83 TRP A O 1
ATOM 648 N N . PRO A 1 84 ? -12.168 -3.411 -9.314 1.00 96.06 84 PRO A N 1
ATOM 649 C CA . PRO A 1 84 ? -13.147 -4.419 -8.904 1.00 96.06 84 PRO A CA 1
ATOM 650 C C . PRO A 1 84 ? -12.524 -5.779 -8.566 1.00 96.06 84 PRO A C 1
ATOM 652 O O . PRO A 1 84 ? -12.945 -6.404 -7.597 1.00 96.06 84 PRO A O 1
ATOM 655 N N . GLU A 1 85 ? -11.520 -6.229 -9.331 1.00 95.69 85 GLU A N 1
ATOM 656 C CA . GLU A 1 85 ? -10.829 -7.499 -9.049 1.00 95.69 85 GLU A CA 1
ATOM 657 C C . GLU A 1 85 ? -10.017 -7.429 -7.758 1.00 95.69 85 GLU A C 1
ATOM 659 O O . GLU A 1 85 ? -10.063 -8.353 -6.953 1.00 95.69 85 GLU A O 1
ATOM 664 N N . GLY A 1 86 ? -9.322 -6.311 -7.525 1.00 95.31 86 GLY A N 1
ATOM 665 C CA . GLY A 1 86 ? -8.607 -6.089 -6.271 1.00 95.31 86 GLY A CA 1
ATOM 666 C C . GLY A 1 86 ? -9.543 -6.089 -5.062 1.00 95.31 86 GLY A C 1
ATOM 667 O O . GLY A 1 86 ? -9.230 -6.710 -4.054 1.00 95.31 86 GLY A O 1
ATOM 668 N N . VAL A 1 87 ? -10.713 -5.449 -5.175 1.00 96.56 87 VAL A N 1
ATOM 669 C CA . VAL A 1 87 ? -11.727 -5.431 -4.105 1.00 96.56 87 VAL A CA 1
ATOM 670 C C . VAL A 1 87 ? -12.272 -6.831 -3.829 1.00 96.56 87 VAL A C 1
ATOM 672 O O . VAL A 1 87 ? -12.348 -7.221 -2.669 1.00 96.56 87 VAL A O 1
ATOM 675 N N . ARG A 1 88 ? -12.612 -7.604 -4.868 1.00 96.94 88 ARG A N 1
ATOM 676 C CA . ARG A 1 88 ? -13.065 -8.994 -4.697 1.00 96.94 88 ARG A CA 1
ATOM 677 C C . ARG A 1 88 ? -11.995 -9.875 -4.058 1.00 96.94 88 ARG A C 1
ATOM 679 O O . ARG A 1 88 ? -12.302 -10.643 -3.156 1.00 96.94 88 ARG A O 1
ATOM 686 N N . GLY A 1 89 ? -10.741 -9.741 -4.492 1.00 96.50 89 GLY A N 1
ATOM 687 C CA . GLY A 1 89 ? -9.621 -10.494 -3.922 1.00 96.50 89 GLY A CA 1
ATOM 688 C C . GLY A 1 89 ? -9.347 -10.175 -2.448 1.00 96.50 89 GLY A C 1
ATOM 689 O O . GLY A 1 89 ? -8.826 -11.027 -1.738 1.00 96.50 89 GLY A O 1
ATOM 690 N N . ALA A 1 90 ? -9.732 -8.985 -1.983 1.00 96.69 90 ALA A N 1
ATOM 691 C CA . ALA A 1 90 ? -9.515 -8.514 -0.615 1.00 96.69 90 ALA A CA 1
ATOM 692 C C . ALA A 1 90 ? -10.706 -8.768 0.335 1.00 96.69 90 ALA A C 1
ATOM 694 O O . ALA A 1 90 ? -10.722 -8.240 1.447 1.00 96.69 90 ALA A O 1
ATOM 695 N N . GLU A 1 91 ? -11.721 -9.547 -0.064 1.00 97.38 91 GLU A N 1
ATOM 696 C CA . GLU A 1 91 ? -12.904 -9.817 0.772 1.00 97.38 91 GLU A CA 1
ATOM 697 C C . GLU A 1 91 ? -12.528 -10.393 2.148 1.00 97.38 91 GLU A C 1
ATOM 699 O O . GLU A 1 91 ? -13.040 -9.948 3.178 1.00 97.38 91 GLU A O 1
ATOM 704 N N . ALA A 1 92 ? -11.591 -11.346 2.180 1.00 97.06 92 ALA A N 1
ATOM 705 C CA . ALA A 1 92 ? -11.131 -11.964 3.420 1.00 97.06 92 ALA A CA 1
ATOM 706 C C . ALA A 1 92 ? -10.420 -10.963 4.346 1.00 97.06 92 ALA A C 1
ATOM 708 O O . ALA A 1 92 ? -10.660 -10.989 5.555 1.00 97.06 92 ALA A O 1
ATOM 709 N N . ASP A 1 93 ? -9.611 -10.062 3.784 1.00 97.25 93 ASP A N 1
ATOM 710 C CA . ASP A 1 93 ? -8.914 -9.013 4.534 1.00 97.25 93 ASP A CA 1
ATOM 711 C C . ASP A 1 93 ? -9.904 -7.990 5.098 1.00 97.25 93 ASP A C 1
ATOM 713 O O . ASP A 1 93 ? -9.809 -7.598 6.262 1.00 97.25 93 ASP A O 1
ATOM 717 N N . MET A 1 94 ? -10.903 -7.595 4.299 1.00 97.62 94 MET A N 1
ATOM 718 C CA . MET A 1 94 ? -11.977 -6.705 4.741 1.00 97.62 94 MET A CA 1
ATOM 719 C C . MET A 1 94 ? -12.769 -7.329 5.891 1.00 97.62 94 MET A C 1
ATOM 721 O O . MET A 1 94 ? -13.027 -6.663 6.892 1.00 97.62 94 MET A O 1
ATOM 725 N N . ARG A 1 95 ? -13.117 -8.616 5.781 1.00 97.50 95 ARG A N 1
ATOM 726 C CA . ARG A 1 95 ? -13.774 -9.357 6.862 1.00 97.50 95 ARG A CA 1
ATOM 727 C C . ARG A 1 95 ? -12.913 -9.357 8.124 1.00 97.50 95 ARG A C 1
ATOM 729 O O . ARG A 1 95 ? -13.399 -8.951 9.172 1.00 97.50 95 ARG A O 1
ATOM 736 N N . ALA A 1 96 ? -11.637 -9.728 8.019 1.00 97.31 96 ALA A N 1
ATOM 737 C CA . ALA A 1 96 ? -10.724 -9.763 9.161 1.00 97.31 96 ALA A CA 1
ATOM 738 C C . ALA A 1 96 ? -10.561 -8.388 9.833 1.00 97.31 96 ALA A C 1
ATOM 740 O O . ALA A 1 96 ? -10.551 -8.299 11.058 1.00 97.31 96 ALA A O 1
ATOM 741 N N . GLY A 1 97 ? -10.481 -7.309 9.049 1.00 95.25 97 GLY A N 1
ATOM 742 C CA . GLY A 1 97 ? -10.401 -5.944 9.574 1.00 95.25 97 GLY A CA 1
ATOM 743 C C . GLY A 1 97 ? -11.695 -5.453 10.232 1.00 95.25 97 GLY A C 1
ATOM 744 O O . GLY A 1 97 ? -11.641 -4.633 11.149 1.00 95.25 97 GLY A O 1
ATOM 745 N N . MET A 1 98 ? -12.852 -5.950 9.788 1.00 97.50 98 MET A N 1
ATOM 746 C CA . MET A 1 98 ? -14.162 -5.569 10.326 1.00 97.50 98 MET A CA 1
ATOM 747 C C . MET A 1 98 ? -14.624 -6.435 11.499 1.00 97.50 98 MET A C 1
ATOM 749 O O . MET A 1 98 ? -15.434 -5.964 12.296 1.00 97.50 98 MET A O 1
ATOM 753 N N . GLU A 1 99 ? -14.100 -7.651 11.644 1.00 97.31 99 GLU A N 1
ATOM 754 C CA . GLU A 1 99 ? -14.478 -8.593 12.704 1.00 97.31 99 GLU A CA 1
ATOM 755 C C . GLU A 1 99 ? -14.442 -7.968 14.116 1.00 97.31 99 GLU A C 1
ATOM 757 O O . GLU A 1 99 ? -15.442 -8.073 14.832 1.00 97.31 99 GLU A O 1
ATOM 762 N N . PRO A 1 100 ? -13.390 -7.225 14.531 1.00 95.75 100 PRO A N 1
ATOM 763 C CA . PRO A 1 100 ? -13.360 -6.618 15.865 1.00 95.75 100 PRO A CA 1
ATOM 764 C C . PRO A 1 100 ? -14.453 -5.559 16.056 1.00 95.75 100 PRO A C 1
ATOM 766 O O . PRO A 1 100 ? -15.045 -5.454 17.128 1.00 95.75 100 PRO A O 1
ATOM 769 N N . VAL A 1 101 ? -14.752 -4.795 14.999 1.00 97.25 101 VAL A N 1
ATOM 770 C CA . VAL A 1 101 ? -15.801 -3.767 15.009 1.00 97.25 101 VAL A CA 1
ATOM 771 C C . VAL A 1 101 ? -17.164 -4.420 15.211 1.00 97.25 101 VAL A C 1
ATOM 773 O O . VAL A 1 101 ? -17.938 -3.977 16.057 1.00 97.25 101 VAL A O 1
ATOM 776 N N . VAL A 1 102 ? -17.450 -5.477 14.447 1.00 97.31 102 VAL A N 1
ATOM 777 C CA . VAL A 1 102 ? -18.715 -6.216 14.526 1.00 97.31 102 VAL A CA 1
ATOM 778 C C . VAL A 1 102 ? -18.874 -6.844 15.909 1.00 97.31 102 VAL A C 1
ATOM 780 O O . VAL A 1 102 ? -19.892 -6.611 16.553 1.00 97.31 102 VAL A O 1
ATOM 783 N N . SER A 1 103 ? -17.841 -7.513 16.423 1.00 97.00 103 SER A N 1
ATOM 784 C CA . SER A 1 103 ? -17.842 -8.128 17.757 1.00 97.00 103 SER A CA 1
ATOM 785 C C . SER A 1 103 ? -18.157 -7.126 18.887 1.00 97.00 103 SER A C 1
ATOM 787 O O . SER A 1 103 ? -18.955 -7.404 19.791 1.00 97.00 103 SER A O 1
ATOM 789 N N . VAL A 1 104 ? -17.601 -5.908 18.822 1.00 97.50 104 VAL A N 1
ATOM 790 C CA . VAL A 1 104 ? -17.915 -4.834 19.784 1.00 97.50 104 VAL A CA 1
ATOM 791 C C . VAL A 1 104 ? -19.366 -4.372 19.666 1.00 97.50 104 VAL A C 1
ATOM 793 O O . VAL A 1 104 ? -20.016 -4.124 20.679 1.00 97.50 104 VAL A O 1
ATOM 796 N N . LEU A 1 105 ? -19.893 -4.251 18.448 1.00 96.38 105 LEU A N 1
ATOM 797 C CA . LEU A 1 105 ? -21.276 -3.828 18.232 1.00 96.38 105 LEU A CA 1
ATOM 798 C C . LEU A 1 105 ? -22.288 -4.898 18.659 1.00 96.38 105 LEU A C 1
ATOM 800 O O . LEU A 1 105 ? -23.319 -4.550 19.228 1.00 96.38 105 LEU A O 1
ATOM 804 N N . GLU A 1 106 ? -21.994 -6.178 18.431 1.00 96.69 106 GLU A N 1
ATOM 805 C CA . GLU A 1 106 ? -22.855 -7.305 18.814 1.00 96.69 106 GLU A CA 1
ATOM 806 C C . GLU A 1 106 ? -22.944 -7.492 20.332 1.00 96.69 106 GLU A C 1
ATOM 808 O O . GLU A 1 106 ? -23.992 -7.870 20.854 1.00 96.69 106 GLU A O 1
ATOM 813 N N . SER A 1 107 ? -21.867 -7.184 21.055 1.00 95.25 107 SER A N 1
ATOM 814 C CA . SER A 1 107 ? -21.838 -7.239 22.522 1.00 95.25 107 SER A CA 1
ATOM 815 C C . SER A 1 107 ? -22.434 -5.997 23.198 1.00 95.25 107 SER A C 1
ATOM 817 O O . SER A 1 107 ? -22.663 -5.998 24.412 1.00 95.25 107 SER A O 1
ATOM 819 N N . LEU A 1 108 ? -22.708 -4.926 22.444 1.00 95.88 108 LEU A N 1
ATOM 820 C CA . LEU A 1 108 ? -23.160 -3.659 23.003 1.00 95.88 108 LEU A CA 1
ATOM 821 C C . LEU A 1 108 ? -24.660 -3.676 23.321 1.00 95.88 108 LEU A C 1
ATOM 823 O O . LEU A 1 108 ? -25.517 -3.731 22.441 1.00 95.88 108 LEU A O 1
ATOM 827 N N . THR A 1 109 ? -24.993 -3.498 24.598 1.00 95.56 109 THR A N 1
ATOM 828 C CA . THR A 1 109 ? -26.372 -3.211 25.012 1.00 95.56 109 THR A CA 1
ATOM 829 C C . THR A 1 109 ? -26.635 -1.712 24.912 1.00 95.56 109 THR A C 1
ATOM 831 O O . THR A 1 109 ? -26.011 -0.910 25.606 1.00 95.56 109 THR A O 1
ATOM 834 N N . LEU A 1 110 ? -27.563 -1.319 24.037 1.00 95.19 110 LEU A N 1
ATOM 835 C CA . LEU A 1 110 ? -27.909 0.088 23.839 1.00 95.19 110 LEU A CA 1
ATOM 836 C C . LEU A 1 110 ? -28.959 0.571 24.856 1.00 95.19 110 LEU A C 1
ATOM 838 O O . LEU A 1 110 ? -29.874 -0.188 25.179 1.00 95.19 110 LEU A O 1
ATOM 842 N N . PRO A 1 111 ? -28.898 1.848 25.288 1.00 94.94 111 PRO A N 1
ATOM 843 C CA . PRO A 1 111 ? -29.941 2.475 26.104 1.00 94.94 111 PRO A CA 1
ATOM 844 C C . PRO A 1 111 ? -31.331 2.392 25.463 1.00 94.94 111 PRO A C 1
ATOM 846 O O . PRO A 1 111 ? -31.441 2.253 24.243 1.00 94.94 111 PRO A O 1
ATOM 849 N N . GLU A 1 112 ? -32.388 2.545 26.262 1.00 96.06 112 GLU A N 1
ATOM 850 C CA . GLU A 1 112 ? -33.779 2.545 25.789 1.00 96.06 112 GLU A CA 1
ATOM 851 C C . GLU A 1 112 ? -33.986 3.459 24.565 1.00 96.06 112 GLU A C 1
ATOM 853 O O . GLU A 1 112 ? -33.393 4.537 24.448 1.00 96.06 112 GLU A O 1
ATOM 858 N N . ARG A 1 113 ? -34.806 2.998 23.614 1.00 95.62 113 ARG A N 1
ATOM 859 C CA . ARG A 1 113 ? -35.155 3.764 22.416 1.00 95.62 113 ARG A CA 1
ATOM 860 C C . ARG A 1 113 ? -36.461 4.520 22.643 1.00 95.62 113 ARG A C 1
ATOM 862 O O . ARG A 1 113 ? -37.481 3.915 22.948 1.00 95.62 113 ARG A O 1
ATOM 869 N N . PHE A 1 114 ? -36.427 5.823 22.394 1.00 96.19 114 PHE A N 1
ATOM 870 C CA . PHE A 1 114 ? -37.566 6.737 22.496 1.00 96.19 114 PHE A CA 1
ATOM 8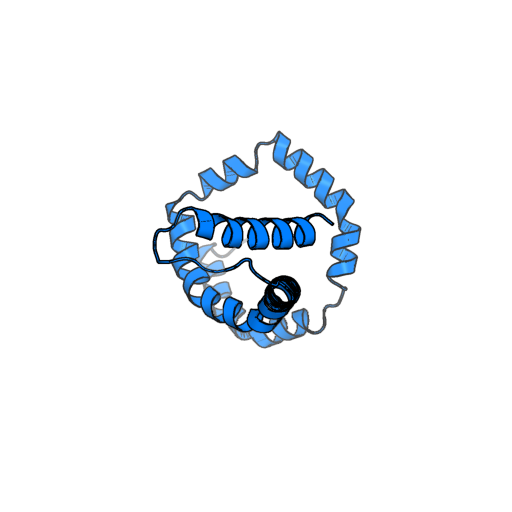71 C C . PHE A 1 114 ? -38.171 7.026 21.105 1.00 96.19 114 PHE A C 1
ATOM 873 O O . PHE A 1 114 ? -37.556 6.662 20.091 1.00 96.19 114 PHE A O 1
ATOM 880 N N . PRO A 1 115 ? -39.348 7.683 21.013 1.00 97.62 115 PRO A N 1
ATOM 881 C CA . PRO A 1 115 ? -39.975 8.038 19.738 1.00 97.62 115 PRO A CA 1
ATOM 882 C C . PRO A 1 115 ? -39.027 8.741 18.758 1.00 97.62 115 PRO A C 1
ATOM 884 O O . PRO A 1 115 ? -38.068 9.409 19.152 1.00 97.62 115 PRO A O 1
ATOM 887 N N . THR A 1 116 ?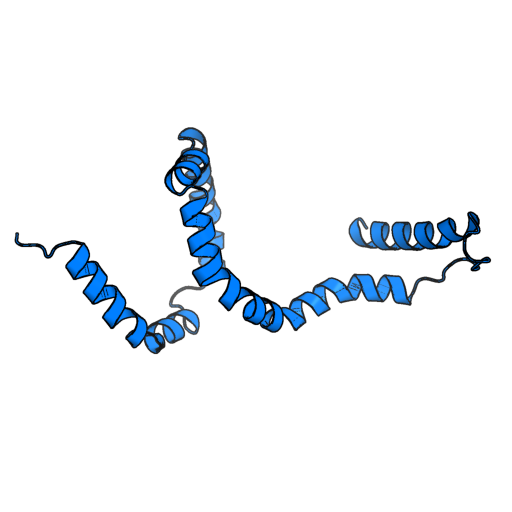 -39.285 8.583 17.458 1.00 95.06 116 THR A N 1
ATOM 888 C CA . THR A 1 116 ? -38.468 9.199 16.402 1.00 95.06 116 THR A CA 1
ATOM 889 C C . THR A 1 116 ? -38.349 10.708 16.623 1.00 95.06 116 THR A C 1
ATOM 891 O O . THR A 1 116 ? -39.354 11.393 16.774 1.00 95.06 116 THR A O 1
ATOM 894 N N . GLY A 1 117 ? -37.115 11.220 16.631 1.00 92.50 117 GLY A N 1
ATOM 895 C CA . GLY A 1 117 ? -36.822 12.638 16.862 1.00 92.50 117 GLY A CA 1
ATOM 896 C C . GLY A 1 117 ? -36.639 13.034 18.331 1.00 92.50 117 GLY A C 1
ATOM 897 O O . GLY A 1 117 ? -36.212 14.156 18.584 1.00 92.50 117 GLY A O 1
ATOM 898 N N . ASP A 1 118 ? -36.885 12.138 19.296 1.00 97.06 118 ASP A N 1
ATOM 899 C CA . ASP A 1 118 ? -36.616 12.431 20.707 1.00 97.06 118 ASP A CA 1
ATOM 900 C C . ASP A 1 118 ? -35.104 12.650 20.936 1.00 97.06 118 ASP A C 1
ATOM 902 O O . ASP A 1 118 ? -34.309 11.756 20.606 1.00 97.06 118 ASP A O 1
ATOM 906 N N . PRO A 1 119 ? -34.682 13.794 21.516 1.00 96.31 119 PRO A N 1
ATOM 907 C CA . PRO A 1 119 ? -33.271 14.107 21.735 1.00 96.31 119 PRO A CA 1
ATOM 908 C C . PRO A 1 119 ? -32.511 13.050 22.542 1.00 96.31 119 PRO A C 1
ATOM 910 O O . PRO A 1 119 ? -31.313 12.864 22.333 1.00 96.31 119 PRO A O 1
ATOM 913 N N . ARG A 1 120 ? -33.182 12.309 23.435 1.00 97.12 120 ARG A N 1
ATOM 914 C CA . ARG A 1 120 ? -32.549 11.277 24.274 1.00 97.12 120 ARG A CA 1
ATOM 915 C C . ARG A 1 120 ? -31.996 10.108 23.464 1.00 97.12 120 ARG A C 1
ATOM 917 O O . ARG A 1 120 ? -31.051 9.462 23.912 1.00 97.12 120 ARG A O 1
ATOM 924 N N . ASN A 1 121 ? -32.497 9.871 22.249 1.00 97.00 121 ASN A N 1
ATOM 925 C CA . ASN A 1 121 ? -31.972 8.830 21.362 1.00 97.00 121 ASN A CA 1
ATOM 926 C C . ASN A 1 121 ? -30.489 9.030 21.004 1.00 97.00 121 ASN A C 1
ATOM 928 O O . ASN A 1 121 ? -29.816 8.054 20.664 1.00 97.00 121 ASN A O 1
ATOM 932 N N . ILE A 1 122 ? -29.943 10.249 21.137 1.00 97.06 122 ILE A N 1
ATOM 933 C CA . ILE A 1 122 ? -28.513 10.503 20.912 1.00 97.06 122 ILE A CA 1
ATOM 934 C C . ILE A 1 122 ? -27.618 9.697 21.861 1.00 97.06 122 ILE A C 1
ATOM 936 O O . ILE A 1 122 ? -26.513 9.316 21.485 1.00 97.06 122 ILE A O 1
ATOM 940 N N . LYS A 1 123 ? -28.116 9.347 23.056 1.00 97.31 123 LYS A N 1
ATOM 941 C CA . LYS A 1 123 ? -27.385 8.525 24.032 1.00 97.31 123 LYS A CA 1
ATOM 942 C C . LYS A 1 123 ? -27.043 7.132 23.507 1.00 97.31 123 LYS A C 1
ATOM 944 O O . LYS A 1 123 ? -26.039 6.555 23.909 1.00 97.31 123 LYS A O 1
ATOM 949 N N . ARG A 1 124 ? -27.819 6.607 22.554 1.00 96.94 124 ARG A N 1
ATOM 950 C CA . ARG A 1 124 ? -27.504 5.343 21.870 1.00 96.94 124 ARG A CA 1
ATOM 951 C C . ARG A 1 124 ? -26.311 5.494 20.922 1.00 96.94 124 ARG A C 1
ATOM 953 O O . ARG A 1 124 ? -25.481 4.597 20.850 1.00 96.94 124 ARG A O 1
ATOM 960 N N . VAL A 1 125 ? -26.207 6.630 20.230 1.00 95.88 125 VAL A N 1
ATOM 961 C CA . VAL A 1 125 ? -25.060 6.947 19.360 1.00 95.88 125 VAL A CA 1
ATOM 962 C C . VAL A 1 125 ? -23.804 7.179 20.197 1.00 95.88 125 VAL A C 1
ATOM 964 O O . VAL A 1 125 ? -22.742 6.671 19.850 1.00 95.88 125 VAL A O 1
ATOM 967 N N . GLU A 1 126 ? -23.935 7.890 21.319 1.00 96.94 126 GLU A N 1
ATOM 968 C CA . GLU A 1 126 ? -22.848 8.104 22.279 1.00 96.94 126 GLU A CA 1
ATOM 969 C C . GLU A 1 126 ? -22.267 6.769 22.778 1.00 96.94 126 GLU A C 1
ATOM 971 O O . GLU A 1 126 ? -21.054 6.579 22.723 1.00 96.94 126 GLU A O 1
ATOM 976 N N . ALA A 1 127 ? -23.117 5.808 23.161 1.00 97.12 127 ALA A N 1
ATOM 977 C CA . ALA A 1 127 ? -22.675 4.482 23.600 1.00 97.12 127 ALA A CA 1
ATOM 978 C C . ALA A 1 127 ? -21.880 3.725 22.516 1.00 97.12 127 ALA A C 1
ATOM 980 O O . ALA A 1 127 ? -20.827 3.156 22.804 1.00 97.12 127 ALA A O 1
ATOM 981 N N . ILE A 1 128 ? -22.344 3.762 21.259 1.00 97.38 128 ILE A N 1
ATOM 982 C CA . ILE A 1 128 ? -21.637 3.151 20.118 1.00 97.38 128 ILE A CA 1
ATOM 983 C C . ILE A 1 128 ? -20.276 3.818 19.907 1.00 97.38 128 ILE A C 1
ATOM 985 O O . ILE A 1 128 ? -19.260 3.137 19.770 1.00 97.38 128 ILE A O 1
ATOM 989 N N . GLN A 1 129 ? -20.244 5.152 19.891 1.00 97.25 129 GLN A N 1
ATOM 990 C CA . GLN A 1 129 ? -19.017 5.912 19.671 1.00 97.25 129 GLN A CA 1
ATOM 991 C C . GLN A 1 129 ? -17.981 5.623 20.758 1.00 97.25 129 GLN A C 1
ATOM 993 O O . GLN A 1 129 ? -16.819 5.389 20.429 1.00 97.25 129 GLN A O 1
ATOM 998 N N . GLN A 1 130 ? -18.387 5.604 22.027 1.00 96.88 130 GLN A N 1
ATOM 999 C CA . GLN A 1 130 ? -17.497 5.301 23.146 1.00 96.88 130 GLN A CA 1
ATOM 1000 C C . GLN A 1 130 ? -16.943 3.874 23.057 1.00 96.88 130 GLN A C 1
ATOM 1002 O O . GLN A 1 130 ? -15.739 3.682 23.231 1.00 96.88 130 GLN A O 1
ATOM 1007 N N . ALA A 1 131 ? -17.785 2.889 22.730 1.00 96.94 131 ALA A N 1
ATOM 1008 C CA . ALA A 1 131 ? -17.368 1.495 22.588 1.00 96.94 131 ALA A CA 1
ATOM 1009 C C . ALA A 1 131 ? -16.348 1.309 21.450 1.00 96.94 131 ALA A C 1
ATOM 1011 O O . ALA A 1 131 ? -15.278 0.736 21.660 1.00 96.94 131 ALA A O 1
ATOM 1012 N N . LEU A 1 132 ? -16.627 1.864 20.267 1.00 97.12 132 LEU A N 1
ATOM 1013 C CA . LEU A 1 132 ? -15.718 1.784 19.120 1.00 97.12 132 LEU A CA 1
ATOM 1014 C C . LEU A 1 132 ? -14.435 2.599 19.324 1.00 97.12 132 LEU A C 1
ATOM 1016 O O . LEU A 1 132 ? -13.363 2.189 18.882 1.00 97.12 132 LEU A O 1
ATOM 1020 N N . HIS A 1 133 ? -14.516 3.748 20.000 1.00 96.62 133 HIS A N 1
ATOM 1021 C CA . HIS A 1 133 ? -13.330 4.528 20.339 1.00 96.62 133 HIS A CA 1
ATOM 1022 C C . HIS A 1 133 ? -12.424 3.755 21.296 1.00 96.62 133 HIS A C 1
ATOM 1024 O O . HIS A 1 133 ? -11.232 3.636 21.029 1.00 96.62 133 HIS A O 1
ATOM 1030 N N . LYS A 1 134 ? -13.005 3.151 22.339 1.00 96.06 134 LYS A N 1
ATOM 1031 C CA . LYS A 1 134 ? -12.283 2.300 23.286 1.00 96.06 134 LYS A CA 1
ATOM 1032 C C . LYS A 1 134 ? -11.597 1.123 22.589 1.00 96.06 134 LYS A C 1
ATOM 1034 O O . LYS A 1 134 ? -10.439 0.874 22.880 1.00 96.06 134 LYS A O 1
ATOM 1039 N N . MET A 1 135 ? -12.269 0.454 21.649 1.00 95.50 135 MET A N 1
ATOM 1040 C CA . MET A 1 135 ? -11.677 -0.620 20.835 1.00 95.50 135 MET A CA 1
ATOM 1041 C C . MET A 1 135 ? -10.471 -0.147 20.009 1.00 95.50 135 MET A C 1
ATOM 1043 O O . MET A 1 135 ? -9.536 -0.904 19.793 1.00 95.50 135 MET A O 1
ATOM 1047 N N . LYS A 1 136 ? -10.489 1.095 19.514 1.00 93.56 136 LYS A N 1
ATOM 1048 C CA . LYS A 1 136 ? -9.406 1.636 18.683 1.00 93.56 136 LYS A CA 1
ATOM 1049 C C . LYS A 1 136 ? -8.176 2.062 19.493 1.00 93.56 136 LYS A C 1
ATOM 1051 O O . LYS A 1 136 ? -7.075 2.056 18.948 1.00 93.56 136 LYS A O 1
ATOM 1056 N N . THR A 1 137 ? -8.373 2.548 20.718 1.00 94.62 137 THR A N 1
ATOM 1057 C CA . THR A 1 137 ? -7.312 3.189 21.517 1.00 94.62 137 THR A CA 1
ATOM 1058 C C . THR A 1 137 ? -6.834 2.377 22.716 1.00 94.62 137 THR A C 1
ATOM 1060 O O . THR A 1 137 ? -5.805 2.737 23.282 1.00 94.62 137 THR A O 1
ATOM 1063 N N . GLY A 1 138 ? -7.610 1.387 23.162 1.00 74.00 138 GLY A N 1
ATOM 1064 C CA . GLY A 1 138 ? -7.232 0.446 24.222 1.00 74.00 138 GLY A CA 1
ATOM 1065 C C . GLY A 1 138 ? -6.478 -0.746 23.664 1.00 74.00 138 GLY A C 1
ATOM 1066 O O . GLY A 1 138 ? -5.650 -1.283 24.426 1.00 74.00 138 GLY A O 1
#

pLDDT: mean 95.82, std 3.86, range [65.06, 98.12]